Protein AF-A0A920FUS9-F1 (afdb_monomer)

Radius of gyration: 20.07 Å; Cα contacts (8 Å, |Δi|>4): 130; chains: 1; bounding bo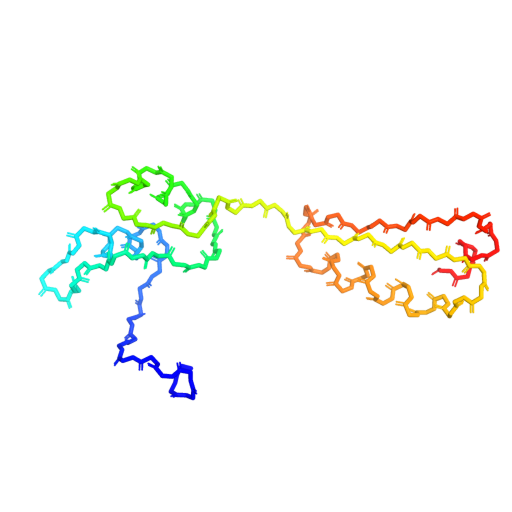x: 41×30×53 Å

Nearest PDB structures (foldseek):
  4g09-assembly1_A-2  TM=9.846E-01  e=1.525E-09  Brucella suis 1330
  4g07-assembly1_A-2  TM=9.831E-01  e=1.426E-09  Brucella suis 1330
  9cp9-assembly1_B  TM=8.524E-01  e=8.326E-10  Cupriavidus pinatubonensis JMP134
  4gic-assembly1_B  TM=9.554E-01  e=6.692E-09  Methylococcus capsulatus str. Bath
  9cp7-assembly1_B  TM=8.527E-01  e=1.333E-09  Cupriavidus pinatubonensis JMP134

Structure (mmCIF, N/CA/C/O backbone):
data_AF-A0A920FUS9-F1
#
_entry.id   AF-A0A920FUS9-F1
#
loop_
_atom_site.group_PDB
_atom_site.id
_atom_site.type_symbol
_atom_site.label_atom_id
_atom_site.label_alt_id
_atom_site.label_comp_id
_atom_site.label_asym_id
_atom_site.label_entity_id
_atom_site.label_seq_id
_atom_site.pdbx_PDB_ins_code
_atom_site.Cartn_x
_atom_site.Cartn_y
_atom_site.Cartn_z
_atom_site.occupancy
_atom_site.B_iso_or_equiv
_atom_site.auth_seq_id
_atom_site.auth_comp_id
_atom_site.auth_asym_id
_atom_site.auth_atom_id
_atom_site.pdbx_PDB_model_num
ATOM 1 N N . MET A 1 1 ? 0.545 -13.377 -11.400 1.00 77.25 1 MET A N 1
ATOM 2 C CA . MET A 1 1 ? 0.749 -12.712 -12.706 1.00 77.25 1 MET A CA 1
ATOM 3 C C . MET A 1 1 ? 0.050 -13.415 -13.865 1.00 77.25 1 MET A C 1
ATOM 5 O O . MET A 1 1 ? -0.805 -12.782 -14.461 1.00 77.25 1 MET A O 1
ATOM 9 N N . LYS A 1 2 ? 0.289 -14.710 -14.144 1.00 85.94 2 LYS A N 1
ATOM 10 C CA . LYS A 1 2 ? -0.393 -15.421 -15.253 1.00 85.94 2 LYS A CA 1
ATOM 11 C C . LYS A 1 2 ? -1.929 -15.360 -15.190 1.00 85.94 2 LYS A C 1
ATOM 13 O O . LYS A 1 2 ? -2.564 -15.080 -16.194 1.00 85.94 2 LYS A O 1
ATOM 18 N N . MET A 1 3 ? -2.519 -15.556 -14.006 1.00 93.88 3 MET A N 1
ATOM 19 C CA . MET A 1 3 ? -3.981 -15.461 -13.827 1.00 93.88 3 MET A CA 1
ATOM 20 C C . MET A 1 3 ? -4.529 -14.031 -13.963 1.00 93.88 3 MET A C 1
ATOM 22 O O . MET A 1 3 ? -5.714 -13.865 -14.207 1.00 93.88 3 MET A O 1
ATOM 26 N N . ALA A 1 4 ? -3.672 -13.015 -13.820 1.00 94.44 4 ALA A N 1
ATOM 27 C CA . ALA A 1 4 ? -4.033 -11.603 -13.948 1.00 94.44 4 ALA A CA 1
ATOM 28 C C . ALA A 1 4 ? -3.734 -11.035 -15.352 1.00 94.44 4 ALA A C 1
ATOM 30 O O . ALA A 1 4 ? -3.922 -9.846 -15.572 1.00 94.44 4 ALA A O 1
ATOM 31 N N . GLY A 1 5 ? -3.248 -11.859 -16.294 1.00 95.88 5 GLY A N 1
ATOM 32 C CA . GLY A 1 5 ? -3.012 -11.442 -17.681 1.00 95.88 5 GLY A CA 1
ATOM 33 C C . GLY A 1 5 ? -1.736 -10.627 -17.924 1.00 95.88 5 GLY A C 1
ATOM 34 O O . GLY A 1 5 ? -1.665 -9.897 -18.907 1.00 95.88 5 GLY A O 1
ATOM 35 N N . ALA A 1 6 ? -0.721 -10.727 -17.059 1.00 95.56 6 ALA A N 1
ATOM 36 C CA . ALA A 1 6 ? 0.564 -10.072 -17.318 1.00 95.56 6 ALA A CA 1
ATOM 37 C C . ALA A 1 6 ? 1.255 -10.684 -18.552 1.00 95.56 6 ALA A C 1
ATOM 39 O O . ALA A 1 6 ? 1.484 -11.896 -18.587 1.00 95.56 6 ALA A O 1
ATOM 40 N N . HIS A 1 7 ? 1.606 -9.843 -19.527 1.00 94.94 7 HIS A N 1
ATOM 41 C CA . HIS A 1 7 ? 2.307 -10.247 -20.751 1.00 94.94 7 HIS A CA 1
ATOM 42 C C . HIS A 1 7 ? 3.805 -10.471 -20.511 1.00 94.94 7 HIS A C 1
ATOM 44 O O . HIS A 1 7 ? 4.381 -11.427 -21.021 1.00 94.94 7 HIS A O 1
ATOM 50 N N . GLU A 1 8 ? 4.419 -9.613 -19.695 1.00 95.31 8 GLU A N 1
ATOM 51 C CA . GLU A 1 8 ? 5.857 -9.604 -19.432 1.00 95.31 8 GLU A CA 1
ATOM 52 C C . GLU A 1 8 ? 6.116 -9.494 -17.925 1.00 95.31 8 GLU A C 1
ATOM 54 O O . GLU A 1 8 ? 5.354 -8.862 -17.190 1.00 95.31 8 GLU A O 1
ATOM 59 N N . ILE A 1 9 ? 7.182 -10.145 -17.450 1.00 95.50 9 ILE A N 1
ATOM 60 C CA . ILE A 1 9 ? 7.607 -10.106 -16.048 1.00 95.50 9 ILE A CA 1
ATOM 61 C C . ILE A 1 9 ? 9.111 -9.868 -16.016 1.00 95.50 9 ILE A C 1
ATOM 63 O O . ILE A 1 9 ? 9.890 -10.698 -16.484 1.00 95.50 9 ILE A O 1
ATOM 67 N N . TYR A 1 10 ? 9.509 -8.759 -15.403 1.00 96.12 10 TYR A N 1
ATOM 68 C CA . TYR A 1 10 ? 10.904 -8.383 -15.226 1.00 96.12 10 TYR A CA 1
ATOM 69 C C . TYR A 1 10 ? 11.301 -8.520 -13.758 1.00 96.12 10 TYR A C 1
ATOM 71 O O . TYR A 1 10 ? 10.591 -8.054 -12.868 1.00 96.12 10 TYR A O 1
ATOM 79 N N . VAL A 1 11 ? 12.461 -9.125 -13.491 1.00 96.44 11 VAL A N 1
ATOM 80 C CA . VAL A 1 11 ? 13.058 -9.160 -12.144 1.00 96.44 11 VAL A CA 1
ATOM 81 C C . VAL A 1 11 ? 13.833 -7.857 -11.918 1.00 96.44 11 VAL A C 1
ATOM 83 O O . VAL A 1 11 ? 15.057 -7.835 -11.830 1.00 96.44 11 VAL A O 1
ATOM 86 N N . LEU A 1 12 ? 13.100 -6.744 -11.901 1.00 95.94 12 LEU A N 1
ATOM 87 C CA . LEU A 1 12 ? 13.618 -5.386 -11.758 1.00 95.94 12 LEU A CA 1
ATOM 88 C C . LEU A 1 12 ? 12.640 -4.567 -10.910 1.00 95.94 12 LEU A C 1
ATOM 90 O O . LEU A 1 12 ? 11.443 -4.550 -11.180 1.00 95.94 12 LEU A O 1
ATOM 94 N N . GLY A 1 13 ? 13.145 -3.878 -9.889 1.00 96.44 1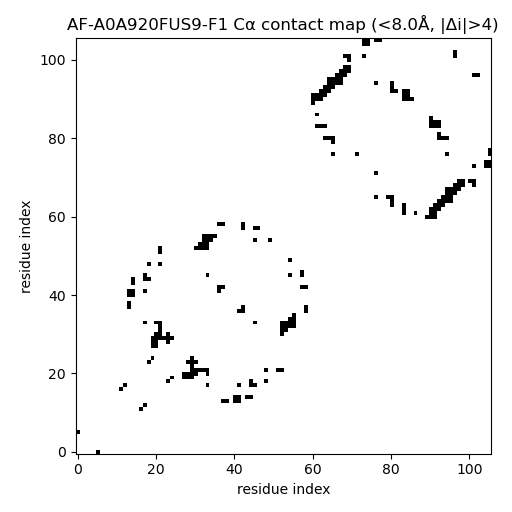3 GLY A N 1
ATOM 95 C CA . GLY A 1 13 ? 12.332 -3.070 -8.977 1.00 96.44 13 GLY A CA 1
ATOM 96 C C . GLY A 1 13 ? 13.007 -1.754 -8.605 1.00 96.44 13 GLY A C 1
ATOM 97 O O . GLY A 1 13 ? 14.015 -1.374 -9.199 1.00 96.44 13 GLY A O 1
ATOM 98 N N . GLY A 1 14 ? 12.462 -1.058 -7.608 1.00 96.56 14 GLY A N 1
ATOM 99 C CA . GLY A 1 14 ? 13.003 0.220 -7.138 1.00 96.56 14 GLY A CA 1
ATOM 100 C C . GLY A 1 14 ? 12.852 1.357 -8.153 1.00 96.56 14 GLY A C 1
ATOM 101 O O . GLY A 1 14 ? 12.100 1.256 -9.124 1.00 96.56 14 GLY A O 1
ATOM 102 N N . MET A 1 15 ? 13.583 2.452 -7.930 1.00 97.00 15 MET A N 1
ATOM 103 C CA . MET A 1 15 ? 13.543 3.625 -8.814 1.00 97.00 15 MET A CA 1
ATOM 104 C C . MET A 1 15 ? 13.986 3.298 -10.248 1.00 97.00 15 MET A C 1
ATOM 106 O O . MET A 1 15 ? 13.454 3.858 -11.199 1.00 97.00 15 MET A O 1
ATOM 110 N N . GLN A 1 16 ? 14.916 2.354 -10.415 1.00 97.56 16 GLN A N 1
ATOM 111 C CA . GLN A 1 16 ? 15.403 1.907 -11.717 1.00 97.56 16 GLN A CA 1
ATOM 112 C C . GLN A 1 16 ? 14.343 1.136 -12.513 1.00 97.56 16 GLN A C 1
ATOM 114 O O . GLN A 1 16 ? 14.294 1.277 -13.730 1.00 97.56 16 GLN A O 1
ATOM 119 N N . GLY A 1 17 ? 13.460 0.382 -11.848 1.00 97.69 17 GLY A N 1
ATOM 120 C CA . GLY A 1 17 ? 12.319 -0.259 -12.506 1.00 97.69 17 GLY A CA 1
ATOM 121 C C . GLY A 1 17 ? 11.310 0.767 -13.018 1.00 97.69 17 GLY A C 1
ATOM 122 O O . GLY A 1 17 ? 10.872 0.683 -14.163 1.00 97.69 17 GLY A O 1
ATOM 123 N N . VAL A 1 18 ? 11.012 1.788 -12.206 1.00 97.94 18 VAL A N 1
ATOM 124 C CA . VAL A 1 18 ? 10.166 2.919 -12.626 1.00 97.94 18 VAL A CA 1
ATOM 125 C C . VAL A 1 18 ? 10.802 3.655 -13.805 1.00 97.94 18 VAL A C 1
ATOM 127 O O . VAL A 1 18 ? 10.132 3.902 -14.801 1.00 97.94 18 VAL A O 1
ATOM 130 N N . GLY A 1 19 ? 12.098 3.964 -13.722 1.00 97.81 19 GLY A N 1
ATOM 131 C CA . GLY A 1 19 ? 12.833 4.633 -14.793 1.00 97.81 19 GLY A CA 1
ATOM 132 C C . GLY A 1 19 ? 12.840 3.834 -16.095 1.00 97.81 19 GLY A C 1
ATOM 133 O O . GLY A 1 19 ? 12.546 4.397 -17.144 1.00 97.81 19 GLY A O 1
ATOM 134 N N . ALA A 1 20 ? 13.099 2.525 -16.031 1.00 98.25 20 ALA A N 1
ATOM 135 C CA . ALA A 1 20 ? 13.085 1.653 -17.202 1.00 98.25 20 ALA A CA 1
ATOM 136 C C . ALA A 1 20 ? 11.708 1.623 -17.883 1.00 98.25 20 ALA A C 1
ATOM 138 O O . ALA A 1 20 ? 11.631 1.767 -19.098 1.00 98.25 20 ALA A O 1
ATOM 139 N N . MET A 1 21 ? 10.623 1.509 -17.110 1.00 9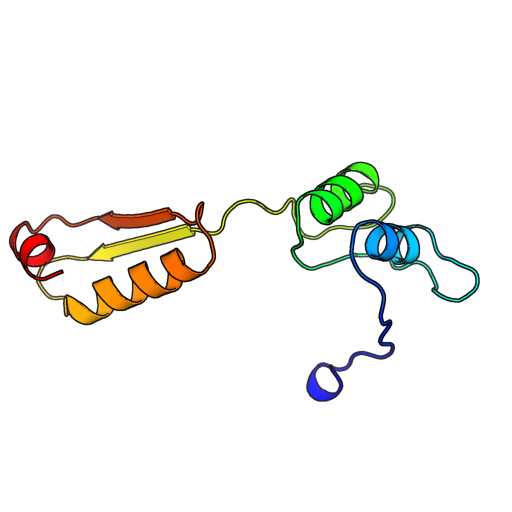7.62 21 MET A N 1
ATOM 140 C CA . MET A 1 21 ? 9.262 1.505 -17.660 1.00 97.62 21 MET A CA 1
ATOM 141 C C . MET A 1 21 ? 8.812 2.887 -18.153 1.00 97.62 21 MET A C 1
ATOM 143 O O . MET A 1 21 ? 8.046 2.973 -19.102 1.00 97.62 21 MET A O 1
ATOM 147 N N . ALA A 1 22 ? 9.281 3.981 -17.551 1.00 97.94 22 ALA A N 1
ATOM 148 C CA . ALA A 1 22 ? 8.887 5.331 -17.962 1.00 97.94 22 ALA A CA 1
ATOM 149 C C . ALA A 1 22 ? 9.684 5.860 -19.165 1.00 97.94 22 ALA A C 1
ATOM 151 O O . ALA A 1 22 ? 9.179 6.666 -19.943 1.00 97.94 22 ALA A O 1
ATOM 152 N N . LEU A 1 23 ? 10.959 5.481 -19.277 1.00 97.56 23 LEU A N 1
ATOM 153 C CA . LEU A 1 23 ? 11.892 6.023 -20.271 1.00 97.56 23 LEU A CA 1
ATOM 154 C C . LEU A 1 23 ? 12.188 5.045 -21.410 1.00 97.56 23 LEU A C 1
ATOM 156 O O . LEU A 1 23 ? 12.625 5.483 -22.472 1.00 97.56 23 LEU A O 1
ATOM 160 N N . GLY A 1 24 ? 11.943 3.754 -21.191 1.00 97.75 24 GLY A N 1
ATOM 161 C CA . GLY A 1 24 ? 12.380 2.684 -22.072 1.00 97.75 24 GLY A CA 1
ATOM 162 C C . GLY A 1 24 ? 13.865 2.351 -21.900 1.00 97.75 24 GLY A C 1
ATOM 163 O O . GLY A 1 24 ? 14.675 3.163 -21.446 1.00 97.75 24 GLY A O 1
ATOM 164 N N . THR A 1 25 ? 14.229 1.132 -22.277 1.00 98.06 25 THR A N 1
ATOM 165 C CA . THR A 1 25 ? 15.608 0.644 -22.392 1.00 98.06 25 THR A CA 1
ATOM 166 C C . THR A 1 25 ? 15.753 -0.156 -23.690 1.00 98.06 25 THR A C 1
ATOM 168 O O . THR A 1 25 ? 14.801 -0.295 -24.453 1.00 98.06 25 THR A O 1
ATOM 171 N N . GLU A 1 26 ? 16.933 -0.724 -23.945 1.00 97.81 26 GLU A N 1
ATOM 172 C CA . GLU A 1 26 ? 17.135 -1.654 -25.069 1.00 97.81 26 GLU A CA 1
ATOM 173 C C . GLU A 1 26 ? 16.238 -2.903 -24.989 1.00 97.81 26 GLU A C 1
ATOM 175 O O . GLU A 1 26 ? 15.969 -3.532 -26.009 1.00 97.81 26 GLU A O 1
ATOM 180 N N . THR A 1 27 ? 15.778 -3.270 -23.787 1.00 96.75 27 THR A N 1
ATOM 181 C CA . THR A 1 27 ? 15.018 -4.504 -23.534 1.00 96.75 27 THR A CA 1
ATOM 182 C C . THR A 1 27 ? 13.613 -4.277 -22.986 1.00 96.75 27 THR A C 1
ATOM 184 O O . THR A 1 27 ? 12.805 -5.196 -23.048 1.00 96.75 27 THR A O 1
ATOM 187 N N . ILE A 1 28 ? 13.307 -3.089 -22.458 1.00 97.94 28 ILE A N 1
ATOM 188 C CA . ILE A 1 28 ? 12.012 -2.751 -21.856 1.00 97.94 28 ILE A CA 1
ATOM 189 C C . ILE A 1 28 ? 11.420 -1.588 -22.644 1.00 97.94 28 ILE A C 1
ATOM 191 O O . ILE A 1 28 ? 11.971 -0.489 -22.641 1.00 97.94 28 ILE A O 1
ATOM 195 N N . SER A 1 29 ? 10.289 -1.816 -23.310 1.00 98.00 29 SER A N 1
ATOM 196 C CA . SER A 1 29 ? 9.571 -0.728 -23.981 1.00 98.00 29 SER A CA 1
ATOM 197 C C . SER A 1 29 ? 8.946 0.215 -22.945 1.00 98.00 29 SER A C 1
ATOM 199 O O . SER A 1 29 ? 8.491 -0.257 -21.898 1.00 98.00 29 SER A O 1
ATOM 201 N N . PRO A 1 30 ? 8.911 1.536 -23.200 1.00 97.88 30 PRO A N 1
ATOM 202 C CA . PRO A 1 30 ? 8.236 2.461 -22.303 1.00 97.88 30 PRO A CA 1
ATOM 203 C C . PRO A 1 30 ? 6.730 2.170 -22.256 1.00 97.88 30 PRO A C 1
ATOM 205 O O . PRO A 1 30 ? 6.147 1.712 -23.240 1.00 97.88 30 PRO A O 1
ATOM 208 N N . VAL A 1 31 ? 6.104 2.460 -21.118 1.00 98.06 31 VAL A N 1
ATOM 209 C CA . VAL A 1 31 ? 4.662 2.288 -20.892 1.00 98.06 31 VAL A CA 1
ATOM 210 C C . VAL A 1 31 ? 3.970 3.635 -20.720 1.00 98.06 31 VAL A C 1
ATOM 212 O O . VAL A 1 31 ? 4.594 4.616 -20.323 1.00 98.06 31 VAL A O 1
ATOM 215 N N . ASP A 1 32 ? 2.659 3.665 -20.950 1.00 97.88 32 ASP A N 1
ATOM 216 C CA . ASP A 1 32 ? 1.855 4.882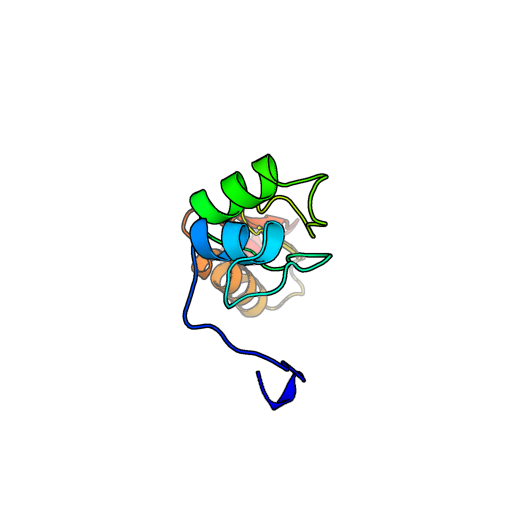 -20.792 1.00 97.88 32 ASP A CA 1
ATOM 217 C C . ASP A 1 32 ? 1.519 5.195 -19.326 1.00 97.88 32 ASP A C 1
ATOM 219 O O . ASP A 1 32 ? 1.305 6.355 -18.967 1.00 97.88 32 ASP A O 1
ATOM 223 N N . MET A 1 33 ? 1.469 4.174 -18.462 1.00 97.75 33 MET A N 1
ATOM 224 C CA . MET A 1 33 ? 1.107 4.321 -17.053 1.00 97.75 33 MET A CA 1
ATOM 225 C C . MET A 1 33 ? 1.848 3.329 -16.153 1.00 97.75 33 MET A C 1
ATOM 227 O O . MET A 1 33 ? 1.939 2.142 -16.461 1.00 97.75 33 MET A O 1
ATOM 231 N N . ILE A 1 34 ? 2.322 3.810 -15.002 1.00 97.50 34 ILE A N 1
ATOM 232 C CA . ILE A 1 34 ? 2.943 2.998 -13.950 1.00 97.50 34 ILE A CA 1
ATOM 233 C C . ILE A 1 34 ? 2.052 3.020 -12.708 1.00 97.50 34 ILE A C 1
ATOM 235 O O . ILE A 1 34 ? 1.813 4.075 -12.116 1.00 97.50 34 ILE A O 1
ATOM 239 N N . VAL A 1 35 ? 1.611 1.835 -12.287 1.00 96.50 35 VAL A N 1
ATOM 240 C CA . VAL A 1 35 ? 0.747 1.636 -11.116 1.00 96.50 35 VAL A CA 1
ATOM 241 C C . VAL A 1 35 ? 1.455 0.833 -10.033 1.00 96.50 35 VAL A C 1
ATOM 243 O O . VAL A 1 35 ? 2.359 0.044 -10.312 1.00 96.50 35 VAL A O 1
ATOM 246 N N . GLY A 1 36 ? 1.015 1.021 -8.794 1.00 94.38 36 GLY A N 1
ATOM 247 C CA . GLY A 1 36 ? 1.492 0.278 -7.638 1.00 94.38 36 GLY A CA 1
ATOM 248 C C . GLY A 1 36 ? 2.296 1.146 -6.664 1.00 94.38 36 GLY A C 1
ATOM 249 O O . GLY A 1 36 ? 3.046 2.043 -7.085 1.00 94.38 36 GLY A O 1
ATOM 250 N N . PRO A 1 37 ? 2.140 0.900 -5.351 1.00 93.25 37 PRO A N 1
ATOM 251 C CA . PRO A 1 37 ? 2.929 1.562 -4.326 1.00 93.25 37 PRO A CA 1
ATOM 252 C C . PRO A 1 37 ? 4.358 1.008 -4.292 1.00 93.25 37 PRO A C 1
ATOM 254 O O . PRO A 1 37 ? 4.667 -0.056 -4.826 1.00 93.25 37 PRO A O 1
ATOM 257 N N . GLY A 1 38 ? 5.244 1.730 -3.617 1.00 92.38 38 GLY A N 1
ATOM 258 C CA . GLY A 1 38 ? 6.599 1.276 -3.345 1.00 92.38 38 GLY A CA 1
ATOM 259 C C . GLY A 1 38 ? 7.229 2.093 -2.229 1.00 92.38 38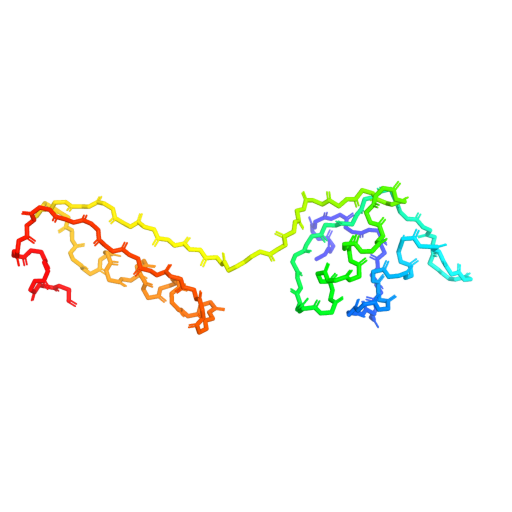 GLY A C 1
ATOM 260 O O . GLY A 1 38 ? 6.585 2.951 -1.629 1.00 92.38 38 GLY A O 1
ATOM 261 N N . ASN A 1 39 ? 8.500 1.823 -1.947 1.00 91.75 39 ASN A N 1
ATOM 262 C CA . ASN A 1 39 ? 9.245 2.590 -0.953 1.00 91.75 39 ASN A CA 1
ATOM 263 C C . ASN A 1 39 ? 9.464 4.054 -1.397 1.00 91.75 39 ASN A C 1
ATOM 265 O O . ASN A 1 39 ? 9.117 4.452 -2.512 1.00 91.75 39 ASN A O 1
ATOM 269 N N . ALA A 1 40 ? 10.111 4.846 -0.538 1.00 92.50 40 ALA A N 1
ATOM 270 C CA . ALA A 1 40 ? 10.379 6.262 -0.791 1.00 92.50 40 ALA A CA 1
ATOM 271 C C . ALA A 1 40 ? 11.082 6.538 -2.138 1.00 92.50 40 ALA A C 1
ATOM 273 O O . ALA A 1 40 ? 10.775 7.530 -2.792 1.00 92.50 40 ALA A O 1
ATOM 274 N N . TYR A 1 41 ? 11.971 5.648 -2.594 1.00 95.69 41 TYR A N 1
ATOM 275 C CA . TYR A 1 41 ? 12.678 5.800 -3.871 1.00 95.69 41 TYR A CA 1
ATOM 276 C C . TYR A 1 41 ? 11.756 5.594 -5.077 1.00 95.69 41 TYR A C 1
ATOM 278 O O . TYR A 1 41 ? 11.859 6.319 -6.062 1.00 95.69 41 TYR A O 1
ATOM 286 N N . VAL A 1 42 ? 10.842 4.621 -5.003 1.00 96.50 42 VAL A N 1
ATOM 287 C CA . VAL A 1 42 ? 9.822 4.396 -6.041 1.00 96.50 42 VAL A CA 1
ATOM 288 C C . VAL A 1 42 ? 8.864 5.583 -6.101 1.00 96.50 42 VAL A C 1
ATOM 290 O O . VAL A 1 42 ? 8.571 6.075 -7.190 1.00 96.50 42 VAL A O 1
ATOM 293 N N . ALA A 1 43 ? 8.411 6.066 -4.941 1.00 94.81 43 ALA A N 1
ATOM 294 C CA . ALA A 1 43 ? 7.517 7.217 -4.854 1.00 94.81 43 ALA A CA 1
ATOM 295 C C . ALA A 1 43 ? 8.161 8.483 -5.443 1.00 94.81 43 ALA A C 1
ATOM 297 O O . ALA A 1 43 ? 7.546 9.162 -6.265 1.00 94.81 43 ALA A O 1
ATOM 298 N N . GLU A 1 44 ? 9.418 8.762 -5.091 1.00 95.88 44 GLU A N 1
ATOM 299 C CA . GLU A 1 44 ? 10.148 9.916 -5.616 1.00 95.88 44 GLU A CA 1
ATOM 300 C C . GLU A 1 44 ? 10.422 9.793 -7.121 1.00 95.88 44 GLU A C 1
ATOM 302 O O . GLU A 1 44 ? 10.241 10.761 -7.857 1.00 95.88 44 GLU A O 1
ATOM 307 N N . ALA A 1 45 ? 10.774 8.601 -7.615 1.00 97.00 45 ALA A N 1
ATOM 308 C CA . ALA A 1 45 ? 10.946 8.371 -9.048 1.00 97.00 45 ALA A CA 1
ATOM 309 C C . ALA A 1 45 ? 9.648 8.637 -9.825 1.00 97.00 45 ALA A C 1
ATOM 311 O O . ALA A 1 45 ? 9.663 9.360 -10.822 1.00 97.00 45 ALA A O 1
ATOM 312 N N . LYS A 1 46 ? 8.508 8.120 -9.338 1.00 96.94 46 LYS A N 1
ATOM 313 C CA . LYS A 1 46 ? 7.183 8.399 -9.918 1.00 96.94 46 LYS A CA 1
ATOM 314 C C . LYS A 1 46 ? 6.876 9.899 -9.910 1.00 96.94 46 LYS A C 1
ATOM 316 O O . LYS A 1 46 ? 6.350 10.408 -10.892 1.00 96.94 46 LYS A O 1
ATOM 321 N N . ARG A 1 47 ? 7.256 10.623 -8.851 1.00 95.69 47 ARG A N 1
ATOM 322 C CA . ARG A 1 47 ? 7.093 12.083 -8.753 1.00 95.69 47 ARG A CA 1
ATOM 323 C C . ARG A 1 47 ? 7.922 12.861 -9.759 1.00 95.69 47 ARG A C 1
ATOM 325 O O . ARG A 1 47 ? 7.393 13.793 -10.354 1.00 95.69 47 ARG A O 1
ATOM 332 N N . GLN A 1 48 ? 9.177 12.485 -9.981 1.00 96.56 48 GLN A N 1
ATOM 333 C CA . GLN A 1 48 ? 10.021 13.142 -10.984 1.00 96.56 48 GLN A CA 1
ATOM 334 C C . GLN A 1 48 ? 9.568 12.853 -12.420 1.00 96.56 48 GLN A C 1
ATOM 336 O O . GLN A 1 48 ? 9.756 13.689 -13.300 1.00 96.56 48 GLN A O 1
ATOM 341 N N . LEU A 1 49 ? 8.980 11.678 -12.660 1.00 96.06 49 LEU A N 1
ATOM 342 C CA . LEU A 1 49 ? 8.555 11.224 -13.987 1.00 96.06 49 LEU A CA 1
ATOM 343 C C . LEU A 1 49 ? 7.088 11.548 -14.306 1.00 96.06 49 LEU A C 1
ATOM 345 O O . LEU A 1 49 ? 6.648 11.340 -15.440 1.00 96.06 49 LEU A O 1
ATOM 349 N N . TYR A 1 50 ? 6.337 12.074 -13.338 1.00 94.44 50 TYR A N 1
ATOM 350 C CA . TYR A 1 50 ? 4.953 12.481 -13.537 1.00 94.44 50 TYR A CA 1
ATOM 351 C C . TYR A 1 50 ? 4.835 13.519 -14.658 1.00 94.44 50 TYR A C 1
ATOM 353 O O . TYR A 1 50 ? 5.578 14.499 -14.705 1.00 94.44 50 TYR A O 1
ATOM 361 N N . GLY A 1 51 ? 3.898 13.287 -15.578 1.00 94.00 51 GLY A N 1
ATOM 362 C CA . GLY A 1 51 ? 3.708 14.095 -16.784 1.00 94.00 51 GLY A CA 1
ATOM 363 C C . GLY A 1 51 ? 4.495 13.591 -17.997 1.00 94.00 51 GLY A C 1
ATOM 364 O O . GLY A 1 51 ? 4.090 13.866 -19.123 1.00 94.00 51 GLY A O 1
ATOM 365 N N . LYS A 1 52 ? 5.561 12.801 -17.793 1.00 95.81 52 LYS A N 1
ATOM 366 C CA . LYS A 1 52 ? 6.200 12.017 -18.862 1.00 95.81 52 LYS A CA 1
ATOM 367 C C . LYS A 1 52 ? 5.561 10.638 -19.013 1.00 95.81 52 LYS A C 1
ATOM 369 O O . LYS A 1 52 ? 5.414 10.159 -20.130 1.00 95.81 52 LYS A O 1
ATOM 374 N N . VAL A 1 53 ? 5.171 10.037 -17.892 1.00 97.81 53 VAL A N 1
ATOM 375 C CA . VAL A 1 53 ? 4.362 8.817 -17.817 1.00 97.81 53 VAL A CA 1
ATOM 376 C C . VAL A 1 53 ? 3.188 9.056 -16.871 1.00 97.81 53 VAL A C 1
ATOM 378 O O . VAL A 1 53 ? 3.295 9.840 -15.918 1.00 97.81 53 VAL A O 1
ATOM 381 N N . GLY A 1 54 ? 2.060 8.398 -17.126 1.00 97.69 54 GLY A N 1
ATOM 382 C CA . GLY A 1 54 ? 0.953 8.365 -16.181 1.00 97.69 54 GLY A CA 1
ATOM 383 C C . GLY A 1 54 ? 1.366 7.664 -14.887 1.00 97.69 54 GLY A C 1
ATOM 384 O O . GLY A 1 54 ? 2.070 6.654 -14.908 1.00 97.69 54 GLY A O 1
ATOM 385 N N . ILE A 1 55 ? 0.907 8.175 -13.750 1.00 97.12 55 ILE A N 1
ATOM 386 C CA . ILE A 1 55 ? 0.996 7.475 -12.464 1.00 97.12 55 ILE A CA 1
ATOM 387 C C . ILE A 1 55 ? -0.397 7.440 -11.837 1.00 97.12 55 ILE A C 1
ATOM 389 O O . ILE A 1 55 ? -1.208 8.326 -12.091 1.00 97.12 55 ILE A O 1
ATOM 393 N N . ASP A 1 56 ? -0.668 6.422 -11.031 1.00 94.81 56 ASP A N 1
ATOM 394 C CA . ASP A 1 56 ? -1.906 6.286 -10.258 1.00 94.81 56 ASP A CA 1
ATOM 395 C C . ASP A 1 56 ? -2.038 7.362 -9.166 1.00 94.81 56 ASP A C 1
ATOM 397 O O . ASP A 1 56 ? -2.966 8.166 -9.190 1.00 94.81 56 ASP A O 1
ATOM 401 N N . LEU A 1 57 ? -1.114 7.378 -8.203 1.00 90.44 57 LEU A N 1
ATOM 402 C CA . LEU A 1 57 ? -1.130 8.266 -7.046 1.00 90.44 57 LEU A CA 1
ATOM 403 C C . LEU A 1 57 ? 0.264 8.425 -6.425 1.00 90.44 57 LEU A C 1
ATOM 405 O O . LEU A 1 57 ? 1.161 7.591 -6.596 1.00 90.44 57 LEU A O 1
ATOM 409 N N . PHE A 1 58 ? 0.424 9.496 -5.647 1.00 86.94 58 PHE A N 1
ATOM 410 C CA . PHE A 1 58 ? 1.539 9.641 -4.714 1.00 86.94 58 PHE A CA 1
ATOM 411 C C . PHE A 1 58 ? 1.247 8.831 -3.457 1.00 86.94 58 PHE A C 1
ATOM 413 O O . PHE A 1 58 ? 0.310 9.141 -2.726 1.00 86.94 58 PHE A O 1
ATOM 420 N N . ALA A 1 59 ? 2.026 7.774 -3.227 1.00 85.19 59 ALA A N 1
ATOM 421 C CA . ALA A 1 59 ? 1.783 6.869 -2.112 1.00 85.19 59 ALA A CA 1
ATOM 422 C C . ALA A 1 59 ? 2.038 7.576 -0.770 1.00 85.19 59 ALA A C 1
ATOM 424 O O . ALA A 1 59 ? 3.122 8.114 -0.543 1.00 85.19 59 ALA A O 1
ATOM 425 N N . GLY A 1 60 ? 1.033 7.551 0.104 1.00 85.00 60 GLY A N 1
ATOM 426 C CA . GLY A 1 60 ? 1.129 7.934 1.511 1.00 85.00 60 GLY A CA 1
ATOM 427 C C . GLY A 1 60 ? 0.951 6.719 2.428 1.00 85.00 60 GLY A C 1
ATOM 428 O O . GLY A 1 60 ? 0.773 5.602 1.932 1.00 85.00 60 GLY A O 1
ATOM 429 N N . PRO A 1 61 ? 1.004 6.913 3.756 1.00 87.62 61 PRO A N 1
ATOM 430 C CA . PRO A 1 61 ? 0.637 5.869 4.706 1.00 87.62 61 PRO A CA 1
ATOM 431 C C . PRO A 1 61 ? -0.801 5.401 4.460 1.00 87.62 61 PRO A C 1
ATOM 433 O O . PRO A 1 61 ? -1.669 6.209 4.133 1.00 87.62 61 PRO A O 1
ATOM 436 N N . THR A 1 62 ? -1.049 4.104 4.613 1.00 92.25 62 THR A N 1
ATOM 437 C CA . THR A 1 62 ? -2.410 3.559 4.620 1.00 92.25 62 THR A CA 1
ATOM 438 C C . THR A 1 62 ? -3.047 3.808 5.984 1.00 92.25 62 THR A C 1
ATOM 440 O O . THR A 1 62 ? -2.344 3.874 6.994 1.00 92.25 62 THR A O 1
ATOM 443 N N . GLU A 1 63 ? -4.373 3.921 6.035 1.00 95.38 63 GLU A N 1
ATOM 444 C CA . GLU A 1 63 ? -5.117 4.152 7.276 1.00 95.38 63 GLU A CA 1
ATOM 445 C C . GLU A 1 63 ? -6.434 3.372 7.313 1.00 95.38 63 GLU A C 1
ATOM 447 O O . GLU A 1 63 ? -6.977 2.986 6.278 1.00 95.38 63 GLU A O 1
ATOM 452 N N . THR A 1 64 ? -6.957 3.141 8.517 1.00 96.56 64 THR A N 1
ATOM 453 C CA . THR A 1 64 ? -8.298 2.584 8.740 1.00 96.56 64 THR A CA 1
ATOM 454 C C . THR A 1 64 ? -8.955 3.271 9.929 1.00 96.56 64 THR A C 1
ATOM 456 O O . THR A 1 64 ? -8.321 3.511 10.960 1.00 96.56 64 THR A O 1
ATOM 459 N N . MET A 1 65 ? -10.248 3.567 9.788 1.00 97.62 65 MET A N 1
ATOM 460 C CA . MET A 1 65 ? -11.072 4.150 10.838 1.00 97.62 65 MET A CA 1
ATOM 461 C C . MET A 1 65 ? -12.352 3.336 11.018 1.00 97.62 65 MET A C 1
ATOM 463 O O . MET A 1 65 ? -13.191 3.277 10.120 1.00 97.62 65 MET A O 1
ATOM 467 N N . VAL A 1 66 ? -12.513 2.750 12.199 1.00 97.50 66 VAL A N 1
ATOM 468 C CA . VAL A 1 66 ? -13.722 2.036 12.607 1.00 97.50 66 VAL A CA 1
ATOM 469 C C . VAL A 1 66 ? -14.616 3.004 13.376 1.00 97.50 66 VAL A C 1
ATOM 471 O O . VAL A 1 66 ? -14.171 3.640 14.332 1.00 97.50 66 VAL A O 1
ATOM 474 N N . ILE A 1 67 ? -15.881 3.123 12.973 1.00 97.75 67 ILE A N 1
ATOM 475 C CA . ILE A 1 67 ? -16.902 3.869 13.718 1.00 97.75 67 ILE A CA 1
ATOM 476 C C . ILE A 1 67 ? -17.917 2.855 14.225 1.00 97.75 67 ILE A C 1
ATOM 478 O O . ILE A 1 67 ? -18.608 2.232 13.422 1.00 97.75 67 ILE A O 1
ATOM 482 N N . ALA A 1 68 ? -17.998 2.681 15.541 1.00 97.31 68 ALA A N 1
ATOM 483 C CA . ALA A 1 68 ? -18.858 1.661 16.128 1.00 97.31 68 ALA A CA 1
ATOM 484 C C . ALA A 1 68 ? -19.468 2.096 17.462 1.00 97.31 68 ALA A C 1
ATOM 486 O O . ALA A 1 68 ? -18.880 2.874 18.217 1.00 97.31 68 ALA A O 1
ATOM 487 N N . ASP A 1 69 ? -20.650 1.569 17.763 1.00 96.44 69 ASP A N 1
ATOM 488 C CA . ASP A 1 69 ? -21.305 1.698 19.062 1.00 96.44 69 ASP A CA 1
ATOM 489 C C . ASP A 1 69 ? -21.225 0.379 19.847 1.00 96.44 69 ASP A C 1
ATOM 491 O O . ASP A 1 69 ? -20.566 -0.576 19.446 1.00 96.44 69 ASP A O 1
ATOM 495 N N . GLU A 1 70 ? -21.882 0.316 21.000 1.00 95.75 70 GLU A N 1
ATOM 496 C CA . GLU A 1 70 ? -21.819 -0.845 21.892 1.00 95.75 70 GLU A CA 1
ATOM 497 C C . GLU A 1 70 ? -22.498 -2.123 21.393 1.00 95.75 70 GLU A C 1
ATOM 499 O O . GLU A 1 70 ? -22.403 -3.145 22.073 1.00 95.75 70 GLU A O 1
ATOM 504 N N . THR A 1 71 ? -23.187 -2.078 20.252 1.00 96.06 71 THR A N 1
ATOM 505 C CA . THR A 1 71 ? -23.856 -3.251 19.677 1.00 96.06 71 THR A CA 1
ATOM 506 C C . THR A 1 71 ? -22.906 -4.148 18.885 1.00 96.06 71 THR A C 1
ATOM 508 O O . THR A 1 71 ? -23.245 -5.302 18.620 1.00 96.06 71 THR A O 1
ATOM 511 N N . VAL A 1 72 ? -21.721 -3.642 18.530 1.00 96.56 72 VAL A N 1
ATOM 512 C CA . VAL A 1 72 ? -20.703 -4.391 17.789 1.00 96.56 72 VAL A CA 1
ATOM 513 C C . VAL A 1 72 ? -20.001 -5.423 18.674 1.00 96.56 72 VAL A C 1
ATOM 515 O O . VAL A 1 72 ? -19.833 -5.233 19.882 1.00 96.56 72 VAL A O 1
ATOM 518 N N . ASP A 1 73 ? -19.523 -6.494 18.049 1.00 96.56 73 ASP A N 1
ATOM 519 C CA . ASP A 1 73 ? -18.526 -7.363 18.661 1.00 96.56 73 ASP A CA 1
ATOM 520 C C . ASP A 1 73 ? -17.176 -6.628 18.739 1.00 96.56 73 ASP A C 1
ATOM 522 O O . ASP A 1 73 ? -16.620 -6.201 17.724 1.00 96.56 73 ASP A O 1
ATOM 526 N N . SER A 1 74 ? -16.654 -6.466 19.956 1.00 96.62 74 SER A N 1
ATOM 527 C CA . SER A 1 74 ? -15.390 -5.771 20.200 1.00 96.62 74 SER A CA 1
ATOM 528 C C . SER A 1 74 ? -14.195 -6.477 19.570 1.00 96.62 74 SER A C 1
ATOM 530 O O . SER A 1 74 ? -13.250 -5.798 19.171 1.00 96.62 74 SER A O 1
ATOM 532 N N . GLU A 1 75 ? -14.233 -7.809 19.455 1.00 96.56 75 GLU A N 1
ATOM 533 C CA . GLU A 1 75 ? -13.136 -8.576 18.861 1.00 96.56 75 GLU A CA 1
ATOM 534 C C . GLU A 1 75 ? -12.980 -8.237 17.378 1.00 96.56 75 GLU A C 1
ATOM 536 O O . GLU A 1 75 ? -11.863 -8.005 16.927 1.00 96.56 75 GLU A O 1
ATOM 541 N N . ILE A 1 76 ? -14.092 -8.074 16.652 1.00 96.75 76 ILE A N 1
ATOM 542 C CA . ILE A 1 76 ? -14.080 -7.688 15.233 1.00 96.75 76 ILE A CA 1
ATOM 543 C C . ILE A 1 76 ? -13.415 -6.317 15.053 1.00 96.75 76 ILE A C 1
ATOM 545 O O . ILE A 1 76 ? -12.525 -6.159 14.216 1.00 96.75 76 ILE A O 1
ATOM 549 N N . CYS A 1 77 ? -13.790 -5.330 15.877 1.00 97.38 77 CYS A N 1
ATOM 550 C CA . CYS A 1 77 ? -13.154 -4.014 15.835 1.00 97.38 77 CYS A CA 1
ATOM 551 C C . CYS A 1 77 ? -11.654 -4.098 16.139 1.00 97.38 77 CYS A C 1
ATOM 553 O O . CYS A 1 77 ? -10.859 -3.459 15.455 1.00 97.38 77 CYS A O 1
ATOM 555 N N . ALA A 1 78 ? -11.256 -4.877 17.148 1.00 96.38 78 ALA A N 1
ATOM 556 C CA . ALA A 1 78 ? -9.850 -5.049 17.492 1.00 96.38 78 ALA A CA 1
ATOM 557 C C . ALA A 1 78 ? -9.064 -5.706 16.345 1.00 96.38 78 ALA A C 1
ATOM 559 O O . ALA A 1 78 ? -7.981 -5.231 16.000 1.00 96.38 78 ALA A O 1
ATOM 560 N N . THR A 1 79 ? -9.614 -6.748 15.712 1.00 96.94 79 THR A N 1
ATOM 561 C CA . THR A 1 79 ? -8.957 -7.436 14.594 1.00 96.94 79 THR A CA 1
ATOM 562 C C . THR A 1 79 ? -8.799 -6.546 13.368 1.00 96.94 79 THR A C 1
ATOM 564 O O . THR A 1 79 ? -7.733 -6.569 12.758 1.00 96.94 79 THR A O 1
ATOM 567 N N . ASP A 1 80 ? -9.787 -5.705 13.047 1.00 97.00 80 ASP A N 1
ATOM 568 C CA . ASP A 1 80 ? -9.684 -4.763 11.925 1.00 97.00 80 ASP A CA 1
ATOM 569 C C . AS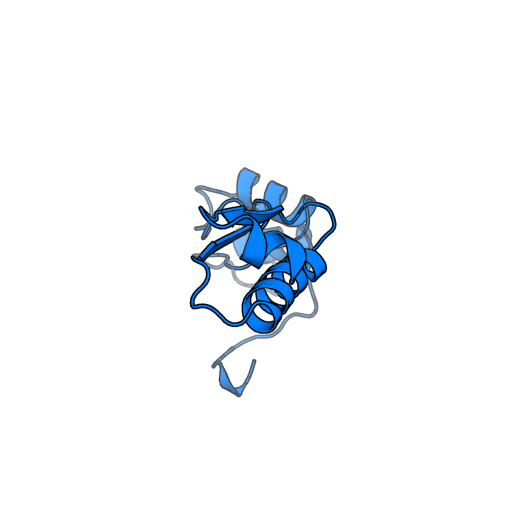P A 1 80 ? -8.591 -3.712 12.170 1.00 97.00 80 ASP A C 1
ATOM 571 O O . ASP A 1 80 ? -7.775 -3.421 11.293 1.00 97.00 80 ASP A O 1
ATOM 575 N N . LEU A 1 81 ? -8.527 -3.167 13.390 1.00 97.38 81 LEU A N 1
ATOM 576 C CA . LEU A 1 81 ? -7.507 -2.183 13.760 1.00 97.38 81 LEU A CA 1
ATOM 577 C C . LEU A 1 81 ? -6.101 -2.792 13.736 1.00 97.38 81 LEU A C 1
ATOM 579 O O . LEU A 1 81 ? -5.168 -2.164 13.233 1.00 97.38 81 LEU A O 1
ATOM 583 N N . LEU A 1 82 ? -5.942 -4.014 14.251 1.00 96.50 82 LEU A N 1
ATOM 584 C CA . LEU A 1 82 ? -4.668 -4.733 14.225 1.00 96.50 82 LEU A CA 1
ATOM 585 C C . LEU A 1 82 ? -4.245 -5.086 12.795 1.00 96.50 82 LEU A C 1
ATOM 587 O O . LEU A 1 82 ? -3.073 -4.913 12.461 1.00 96.50 82 LEU A O 1
ATOM 591 N N . GLY A 1 83 ? -5.193 -5.496 11.948 1.00 96.38 83 GLY A N 1
ATOM 592 C CA . GLY A 1 83 ? -4.952 -5.775 10.532 1.00 96.38 83 GLY A CA 1
ATOM 593 C C . GLY A 1 83 ? -4.458 -4.552 9.755 1.00 96.38 83 GLY A C 1
ATOM 594 O O . GLY A 1 83 ? -3.646 -4.679 8.843 1.00 96.38 83 GLY A O 1
ATOM 595 N N . GLN A 1 84 ? -4.865 -3.342 10.144 1.00 97.06 84 GLN A N 1
ATOM 596 C CA . GLN A 1 84 ? -4.264 -2.128 9.593 1.00 97.06 84 GLN A CA 1
ATOM 597 C C . GLN A 1 84 ? -2.897 -1.817 10.221 1.00 97.06 84 GLN A C 1
ATOM 599 O O . GLN A 1 84 ? -1.962 -1.421 9.521 1.00 97.06 84 GLN A O 1
ATOM 604 N N . ALA A 1 85 ? -2.759 -1.977 11.538 1.00 95.44 85 ALA A N 1
ATOM 605 C CA . ALA A 1 85 ? -1.530 -1.649 12.256 1.00 95.44 85 ALA A CA 1
ATOM 606 C C . ALA A 1 85 ? -0.330 -2.521 11.830 1.00 95.44 85 ALA A C 1
ATOM 608 O O . ALA A 1 85 ? 0.808 -2.049 11.860 1.00 95.44 85 ALA A O 1
ATOM 609 N N . GLU A 1 86 ? -0.558 -3.764 11.388 1.00 96.75 86 GLU A N 1
ATOM 610 C CA . GLU A 1 86 ? 0.513 -4.642 10.889 1.00 96.75 86 GLU A CA 1
ATOM 611 C C . GLU A 1 86 ? 1.130 -4.170 9.564 1.00 96.75 86 GLU A C 1
ATOM 613 O O . GLU A 1 86 ? 2.270 -4.524 9.256 1.00 96.75 86 GLU A O 1
ATOM 618 N N . HIS A 1 87 ? 0.423 -3.334 8.796 1.00 94.12 87 HIS A N 1
ATOM 619 C CA . HIS A 1 87 ? 0.873 -2.887 7.477 1.00 94.12 87 HIS A CA 1
ATOM 620 C C . HIS A 1 87 ? 2.162 -2.046 7.550 1.00 94.12 87 HIS A C 1
ATOM 622 O O . HIS A 1 87 ? 2.955 -2.004 6.605 1.00 94.12 87 HIS A O 1
ATOM 628 N N . GLY A 1 88 ? 2.407 -1.361 8.667 1.00 89.56 88 GLY A N 1
ATOM 629 C CA . GLY A 1 88 ? 3.624 -0.581 8.857 1.00 89.56 88 GLY A CA 1
ATOM 630 C C . GLY A 1 88 ? 3.554 0.340 10.062 1.00 89.56 88 GLY A C 1
ATOM 631 O O . GLY A 1 88 ? 2.478 0.756 10.478 1.00 89.56 88 GLY A O 1
ATOM 632 N N . TYR A 1 89 ? 4.722 0.714 10.582 1.00 89.38 89 TYR A N 1
ATOM 633 C CA . TYR A 1 89 ? 4.859 1.512 11.808 1.00 89.38 89 TYR A CA 1
ATOM 634 C C . TYR A 1 89 ? 4.148 2.876 11.773 1.00 89.38 89 TYR A C 1
ATOM 636 O O . TYR A 1 89 ? 3.915 3.475 12.819 1.00 89.38 89 TYR A O 1
ATOM 644 N N . ASN A 1 90 ? 3.856 3.397 10.582 1.00 90.88 90 ASN A N 1
ATOM 645 C CA . ASN A 1 90 ? 3.187 4.673 10.356 1.00 90.88 90 ASN A CA 1
ATOM 646 C C . ASN A 1 90 ? 1.734 4.516 9.884 1.00 90.88 90 ASN A C 1
ATOM 648 O O . ASN A 1 90 ? 1.187 5.495 9.387 1.00 90.88 90 ASN A O 1
ATOM 652 N N . SER A 1 91 ? 1.139 3.326 10.007 1.00 94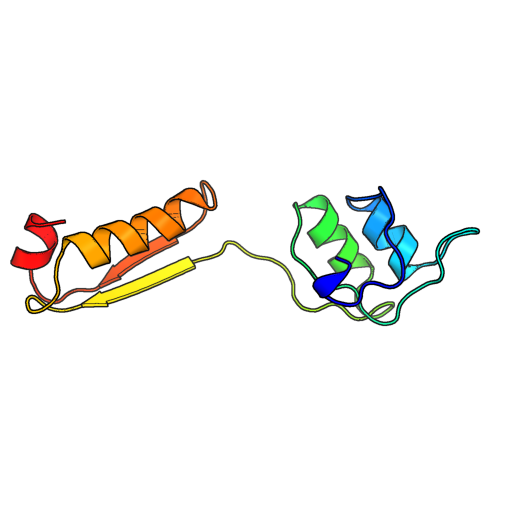.06 91 SER A N 1
ATOM 653 C CA . SER A 1 91 ? -0.225 3.020 9.559 1.00 94.06 91 SER A CA 1
ATOM 654 C C . SER A 1 91 ? -1.236 3.357 10.659 1.00 94.06 91 SER A C 1
ATOM 656 O O . SER A 1 91 ? -1.301 2.638 11.659 1.00 94.06 91 SER A O 1
ATOM 658 N N . PRO A 1 92 ? -2.025 4.439 10.539 1.00 94.94 92 PRO A N 1
ATOM 659 C CA . PRO A 1 92 ? -2.982 4.803 11.571 1.00 94.94 92 PRO A CA 1
ATOM 660 C C . PRO A 1 92 ? -4.157 3.822 11.595 1.00 94.94 92 PRO A C 1
ATOM 662 O O . PRO A 1 92 ? -4.771 3.539 10.564 1.00 94.94 92 PRO A O 1
ATOM 665 N N . ALA A 1 93 ? -4.495 3.351 12.793 1.00 97.06 93 ALA A N 1
ATOM 666 C CA . ALA A 1 93 ? -5.689 2.562 13.066 1.00 97.06 93 ALA A CA 1
ATOM 667 C C . ALA A 1 93 ? -6.496 3.274 14.158 1.00 97.06 93 ALA A C 1
ATOM 669 O O . ALA A 1 93 ? -6.027 3.427 15.289 1.00 97.06 93 ALA A O 1
ATOM 670 N N . VAL A 1 94 ? -7.683 3.771 13.808 1.00 97.38 94 VAL A N 1
ATOM 671 C CA . VAL A 1 94 ? -8.488 4.645 14.673 1.00 97.38 94 VAL A CA 1
ATOM 672 C C . VAL A 1 94 ? -9.846 4.016 14.952 1.00 97.38 94 VAL A C 1
ATOM 674 O O . VAL A 1 94 ? -10.549 3.613 14.033 1.00 97.38 94 VAL A O 1
ATOM 677 N N . LEU A 1 95 ? -10.255 4.002 16.221 1.00 97.31 95 LEU A N 1
ATOM 678 C CA . LEU A 1 95 ? -11.626 3.698 16.625 1.00 97.31 95 LEU A CA 1
ATOM 679 C C . LEU A 1 95 ? -12.321 4.971 17.104 1.00 97.31 95 LEU A C 1
ATOM 681 O O . LEU A 1 95 ? -11.839 5.642 18.017 1.00 97.31 95 LEU A O 1
ATOM 685 N N . ILE A 1 96 ? -13.489 5.262 16.537 1.00 97.94 96 ILE A N 1
ATOM 686 C CA . ILE A 1 96 ? -14.410 6.281 17.035 1.00 97.94 96 ILE A CA 1
ATOM 687 C C . ILE A 1 96 ? -15.635 5.577 17.607 1.00 97.94 96 ILE A C 1
ATOM 689 O O . ILE A 1 96 ? -16.338 4.849 16.909 1.00 97.94 96 ILE A O 1
ATOM 693 N N . THR A 1 97 ? -15.917 5.824 18.884 1.00 97.62 97 THR A N 1
ATOM 694 C CA . THR A 1 97 ? -17.105 5.285 19.546 1.00 97.62 97 THR A CA 1
ATOM 695 C C . THR A 1 9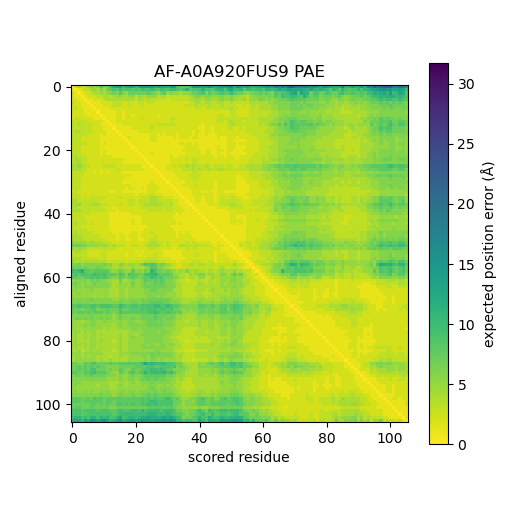7 ? -17.683 6.261 20.559 1.00 97.62 97 THR A C 1
ATOM 697 O O . THR A 1 97 ? -16.967 7.050 21.177 1.00 97.62 97 THR A O 1
ATOM 700 N N . ASN A 1 98 ? -18.999 6.190 20.746 1.00 97.31 98 ASN A N 1
ATOM 701 C CA . ASN A 1 98 ? -19.717 6.872 21.818 1.00 97.31 98 ASN A CA 1
ATOM 702 C C . ASN A 1 98 ? -19.838 6.014 23.096 1.00 97.31 98 ASN A C 1
ATOM 704 O O . ASN A 1 98 ? -20.353 6.507 24.100 1.00 97.31 98 ASN A O 1
ATOM 708 N N . SER A 1 99 ? -19.361 4.761 23.096 1.00 97.44 99 SER A N 1
ATOM 709 C CA . SER A 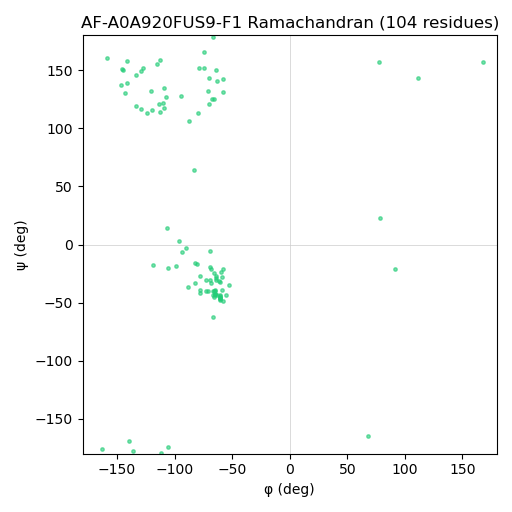1 99 ? -19.488 3.849 24.236 1.00 97.44 99 SER A CA 1
ATOM 710 C C . SER A 1 99 ? -18.159 3.597 24.942 1.00 97.44 99 SER A C 1
ATOM 712 O O . SER A 1 99 ? -17.235 2.977 24.418 1.00 97.44 99 SER A O 1
ATOM 714 N N . LYS A 1 100 ? -18.092 3.990 26.219 1.00 95.69 100 LYS A N 1
ATOM 715 C CA . LYS A 1 100 ? -16.970 3.625 27.100 1.00 95.69 100 LYS A CA 1
ATOM 716 C C . LYS A 1 100 ? -16.910 2.124 27.381 1.00 95.69 100 LYS A C 1
ATOM 718 O O . LYS A 1 100 ? -15.848 1.627 27.738 1.00 95.69 100 LYS A O 1
ATOM 723 N N . ASN A 1 101 ? -18.036 1.416 27.271 1.00 95.12 101 ASN A N 1
ATOM 724 C CA . ASN A 1 101 ? -18.072 -0.025 27.499 1.00 95.12 101 ASN A CA 1
ATOM 725 C C . ASN A 1 101 ? -17.398 -0.773 26.353 1.00 95.12 101 ASN A C 1
ATOM 727 O O . ASN A 1 101 ? -16.652 -1.706 26.631 1.00 95.12 101 ASN A O 1
ATOM 731 N N . LEU A 1 102 ? -17.603 -0.334 25.106 1.00 95.06 102 LEU A N 1
ATOM 732 C CA . LEU A 1 102 ? -16.898 -0.897 23.955 1.00 95.06 102 LEU A CA 1
ATOM 733 C C . LEU A 1 102 ? -15.379 -0.761 24.126 1.00 95.06 102 LEU A C 1
ATOM 735 O O . LEU A 1 102 ? -14.669 -1.755 24.055 1.00 95.06 102 LEU A O 1
ATOM 739 N N . LEU A 1 103 ? -14.892 0.435 24.478 1.00 92.44 103 LEU A N 1
ATOM 740 C CA . LEU A 1 103 ? -13.457 0.684 24.691 1.00 92.44 103 LEU A CA 1
ATOM 741 C C . LEU A 1 103 ? -12.813 -0.185 25.777 1.00 92.44 103 LEU A C 1
ATOM 743 O O . LEU A 1 103 ? -11.613 -0.406 25.734 1.00 92.44 103 LEU A O 1
ATOM 747 N N . ARG A 1 104 ? -13.579 -0.635 26.775 1.00 92.94 104 ARG A N 1
ATOM 748 C CA . ARG A 1 104 ? -13.072 -1.516 27.841 1.00 92.94 104 ARG A CA 1
ATOM 749 C C . ARG A 1 104 ? -12.996 -2.984 27.427 1.00 92.94 104 ARG A C 1
ATOM 751 O O . ARG A 1 104 ? -12.405 -3.767 28.162 1.00 92.94 104 ARG A O 1
ATOM 758 N N . LYS A 1 105 ? -13.693 -3.352 26.351 1.00 91.88 105 LYS A N 1
ATOM 759 C CA . LYS A 1 105 ? -13.760 -4.718 25.825 1.00 91.88 105 LYS A CA 1
ATOM 760 C C . LYS A 1 105 ? -12.803 -4.950 24.652 1.00 91.88 105 LYS A C 1
ATOM 762 O O . LYS A 1 105 ? -12.566 -6.113 24.341 1.00 91.88 105 LYS A O 1
ATOM 767 N N . LEU A 1 106 ? -12.322 -3.881 24.004 1.00 85.75 106 LEU A N 1
ATOM 768 C CA . LEU A 1 106 ? -11.159 -3.942 23.109 1.00 85.75 106 LEU A CA 1
ATOM 769 C C . LEU A 1 106 ? -9.905 -4.340 23.890 1.00 85.75 106 LEU A C 1
ATOM 771 O O . LEU A 1 106 ? -9.093 -5.083 23.305 1.00 85.75 106 LEU A O 1
#

Mean predicted aligned error: 4.09 Å

pLDDT: mean 95.23, std 3.46, range [77.25, 98.25]

Solvent-accessible surface area (backbone atoms only — not comparable to full-atom values): 6512 Å² total; per-residue (Å²): 94,77,94,75,66,57,90,77,86,71,102,61,61,59,37,62,34,53,46,32,36,50,69,33,54,100,85,39,72,56,46,71,62,53,74,82,80,64,57,73,55,31,44,49,42,52,61,76,41,51,88,77,21,44,64,78,75,86,74,72,75,60,73,45,75,50,78,52,57,67,87,59,63,38,65,60,55,44,52,54,37,49,63,36,38,71,79,35,100,74,23,49,52,44,80,48,62,89,34,73,67,41,68,72,61,90

Sequence (106 aa):
MKMAGAHEIYVLGGMQGVGAMALGTETISPVDMIVGPGNAYVAEAKRQLYGKVGIDLFAGPTETMVIADETVDSEICATDLLGQAEHGYNSPAVLITNSKNLLRKL

Foldseek 3Di:
DVVVPDPDDDPDDFLVVLCCQLPPDPPHDHDQEDEDDDPPRVLVSCVVSPPSHHYDDRDDAAEDEAEDEPVDDLVVLVVVQVVQCVVDVPYYRYYHYPDPVSVVND

Secondary structure (DSSP, 8-state):
-GGGT-S---S--HHHHHHHHHH--SSS---SEE-----HHHHHHHHHHBTTBEES-------EEEE--TTS-HHHHHHHHHHHHTT-TT--EEEE-S-HHHHHH-